Protein AF-A0A9P6L5F1-F1 (afdb_monomer_lite)

Sequence (166 aa):
MADLRIVDKRALSQASKRAREVDVPLVLLFVINPQDYAAYDRGPRRIDFVLRNLKSIKAGANERVFAPLRSYPGSSHNGIYANIEYEVDKLRRDIKILELAKQEDIKCTLVHDKLLVEPGTLSTQQAKPFSELPDEVKVPRPRDAGAVLAREIEGFTVRRCKPPGE

Foldseek 3Di:
DDDLDPPQFVLNVVQVVLCVVVVHDRADEDADDVVVCVVVVPDPVNVVVVVVSVVVSVVVPPDHDHDHPPDDDDDLSAEATEEQDPPPVSVVVVVVVVVVCVVVVYHYYYHHRPDPADPQQWADPVSHDDPDDDQKGFGDPPDDPDDDDDDDDDTDIDGDDDDPDD

Radius of gyration: 19.21 Å; chains: 1; bounding box: 40×39×51 Å

Organism: NCBI:txid56493

InterPro domains:
  IPR006050 DNA photolyase, N-terminal [PF00875] (2-63)
  IPR006050 DNA photolyase, N-terminal [PF00875] (79-131)
  IPR006050 DNA photolyase, N-terminal [PS51645] (1-116)
  IPR014729 Rossmann-like alpha/beta/alpha sandwich fold [G3DSA:3.40.50.620] (1-141)
  IPR036155 Cryptochrome/photolyase, N-terminal domain superfamily [SSF52425] (3-131)

Secondary structure (DSSP, 8-state):
-----SSS-HHHHHHHHHHHHTT-PPPP-----HHHHHHTT--HHHHHHHHHHHHHHHHHSSS-----SS-----TT-EEEEEPP-SHHHHHHHHHHHHHHHHTT-EEEEE--SSSS-TT----TTSPPPSS--SEEEPPPPP-SS-SS-SS---PEEEP---TT-

Structure (mmCIF, N/CA/C/O backbone):
data_AF-A0A9P6L5F1-F1
#
_entry.id   AF-A0A9P6L5F1-F1
#
loop_
_atom_site.group_PDB
_atom_site.id
_atom_site.type_symbol
_atom_site.label_atom_id
_atom_site.label_alt_id
_atom_site.label_comp_id
_atom_site.label_asym_id
_atom_site.label_entity_id
_atom_site.label_seq_id
_atom_site.pdbx_PDB_ins_code
_atom_site.Cartn_x
_atom_site.Cartn_y
_atom_site.Cartn_z
_atom_site.occupancy
_atom_site.B_iso_or_equiv
_atom_site.auth_seq_id
_atom_site.auth_comp_id
_atom_site.auth_asym_id
_atom_site.auth_atom_id
_atom_site.pdbx_PDB_model_num
ATOM 1 N N . MET A 1 1 ? 7.160 5.011 -2.366 1.00 58.50 1 MET A N 1
ATOM 2 C CA . MET A 1 1 ? 8.113 3.897 -2.675 1.00 58.50 1 MET A CA 1
ATOM 3 C C . MET A 1 1 ? 8.365 3.097 -1.415 1.00 58.50 1 MET A C 1
ATOM 5 O O . MET A 1 1 ? 9.483 3.037 -0.896 1.00 58.50 1 MET A O 1
ATOM 9 N N . ALA A 1 2 ? 7.294 2.554 -0.870 1.00 73.38 2 ALA A N 1
ATOM 10 C CA . ALA A 1 2 ? 7.337 1.981 0.452 1.00 73.38 2 ALA A CA 1
ATOM 11 C C . ALA A 1 2 ? 6.255 0.919 0.599 1.00 73.38 2 ALA A C 1
ATOM 13 O O . ALA A 1 2 ? 5.328 0.835 -0.200 1.00 73.38 2 ALA A O 1
ATOM 14 N N . ASP A 1 3 ? 6.453 0.129 1.646 1.00 85.19 3 ASP A N 1
ATOM 15 C CA . ASP A 1 3 ? 5.682 -1.033 2.063 1.00 85.19 3 ASP A CA 1
ATOM 16 C C . ASP A 1 3 ? 5.711 -2.242 1.112 1.00 85.19 3 ASP A C 1
ATOM 18 O O . ASP A 1 3 ? 4.736 -2.617 0.457 1.00 85.19 3 ASP A O 1
ATOM 22 N N . LEU A 1 4 ? 6.870 -2.898 1.107 1.00 88.75 4 LEU A N 1
ATOM 23 C CA . LEU A 1 4 ? 7.123 -4.188 0.468 1.00 88.75 4 LEU A CA 1
ATOM 24 C C . LEU A 1 4 ? 6.823 -5.386 1.392 1.00 88.75 4 LEU A C 1
ATOM 26 O O . LEU A 1 4 ? 7.292 -6.495 1.144 1.00 88.75 4 LEU A O 1
ATOM 30 N N . ARG A 1 5 ? 6.069 -5.182 2.479 1.00 88.62 5 ARG A N 1
ATOM 31 C CA . ARG A 1 5 ? 5.703 -6.270 3.391 1.00 88.62 5 ARG A CA 1
ATOM 32 C C . ARG A 1 5 ? 4.623 -7.158 2.767 1.00 88.62 5 ARG A C 1
ATOM 34 O O . ARG A 1 5 ? 3.797 -6.692 1.979 1.00 88.62 5 ARG A O 1
ATOM 41 N N . ILE A 1 6 ? 4.629 -8.432 3.152 1.00 86.00 6 ILE A N 1
ATOM 42 C CA . ILE A 1 6 ? 3.544 -9.400 2.894 1.00 86.00 6 ILE A CA 1
ATOM 43 C C . ILE A 1 6 ? 2.888 -9.895 4.188 1.00 86.00 6 ILE A C 1
ATOM 45 O O . ILE A 1 6 ? 1.741 -10.327 4.170 1.00 86.00 6 ILE A O 1
ATOM 49 N N . VAL A 1 7 ? 3.606 -9.801 5.309 1.00 86.94 7 VAL A N 1
ATOM 50 C CA . VAL A 1 7 ? 3.105 -10.055 6.663 1.00 86.94 7 VAL A CA 1
ATOM 51 C C . VAL A 1 7 ? 2.717 -8.720 7.285 1.00 86.94 7 VAL A C 1
ATOM 53 O O . VAL A 1 7 ? 3.369 -7.715 7.003 1.00 86.94 7 VAL A O 1
ATOM 56 N N . ASP A 1 8 ? 1.676 -8.725 8.120 1.00 89.94 8 ASP A N 1
ATOM 57 C CA . ASP A 1 8 ? 1.176 -7.527 8.806 1.00 89.94 8 ASP A CA 1
ATOM 58 C C . ASP A 1 8 ? 0.900 -6.372 7.829 1.00 89.94 8 ASP A C 1
ATOM 60 O O . ASP A 1 8 ? 1.428 -5.265 7.927 1.00 89.94 8 ASP A O 1
ATOM 64 N N . LYS A 1 9 ? 0.117 -6.697 6.794 1.00 89.94 9 LYS A N 1
ATOM 65 C CA . LYS A 1 9 ? -0.291 -5.756 5.756 1.00 89.94 9 LYS A CA 1
ATOM 66 C C . LYS A 1 9 ? -1.806 -5.749 5.640 1.00 89.94 9 LYS A C 1
ATOM 68 O O . LYS A 1 9 ? -2.395 -6.646 5.028 1.00 89.94 9 LYS A O 1
ATOM 73 N N . ARG A 1 10 ? -2.447 -4.740 6.235 1.00 92.75 10 ARG A N 1
ATOM 74 C CA . ARG A 1 10 ? -3.910 -4.679 6.382 1.00 92.75 10 ARG A CA 1
ATOM 75 C C . ARG A 1 10 ? -4.637 -4.697 5.042 1.00 92.75 10 ARG A C 1
ATOM 77 O O . ARG A 1 10 ? -5.549 -5.507 4.877 1.00 92.75 10 ARG A O 1
ATOM 84 N N . ALA A 1 11 ? -4.212 -3.892 4.065 1.00 92.69 11 ALA A N 1
ATOM 85 C CA . ALA A 1 11 ? -4.834 -3.903 2.738 1.00 92.69 11 ALA A CA 1
ATOM 86 C C . ALA A 1 11 ? -4.719 -5.271 2.043 1.00 92.69 11 ALA A C 1
ATOM 88 O O . ALA A 1 11 ? -5.691 -5.743 1.457 1.00 92.69 11 ALA A O 1
ATOM 89 N N . LEU A 1 12 ? -3.567 -5.945 2.155 1.00 91.69 12 LEU A N 1
ATOM 90 C CA . LEU A 1 12 ? -3.367 -7.281 1.581 1.00 91.69 12 LEU A CA 1
ATOM 91 C C . LEU A 1 12 ? -4.265 -8.326 2.259 1.00 91.69 12 LEU A C 1
ATOM 93 O O . LEU A 1 12 ? -4.877 -9.148 1.578 1.00 91.69 12 LEU A O 1
ATOM 97 N N . SER A 1 13 ? -4.379 -8.269 3.587 1.00 92.44 13 SER A N 1
ATOM 98 C CA . SER A 1 13 ? -5.268 -9.142 4.360 1.00 92.44 13 SER A CA 1
ATOM 99 C C . SER A 1 13 ? -6.734 -8.971 3.942 1.00 92.44 13 SER A C 1
ATOM 101 O O . SER A 1 13 ? -7.415 -9.955 3.643 1.00 92.44 13 SER A O 1
ATOM 103 N N . GLN A 1 14 ? -7.205 -7.723 3.824 1.00 94.06 14 GLN A N 1
ATOM 104 C CA . GLN A 1 14 ? -8.565 -7.418 3.371 1.00 94.06 14 GLN A CA 1
ATOM 105 C C . GLN A 1 14 ? -8.817 -7.884 1.932 1.00 94.06 14 GLN A C 1
ATOM 107 O O . GLN A 1 14 ? -9.842 -8.517 1.671 1.00 94.06 14 GLN A O 1
ATOM 112 N N . ALA A 1 15 ? -7.873 -7.639 1.020 1.00 91.62 15 ALA A N 1
ATOM 113 C CA . ALA A 1 15 ? -7.966 -8.083 -0.368 1.00 91.62 15 ALA A CA 1
ATOM 114 C C . ALA A 1 15 ? -8.032 -9.612 -0.471 1.00 91.62 15 ALA A C 1
ATOM 116 O O . ALA A 1 15 ? -8.887 -10.153 -1.165 1.00 91.62 15 ALA A O 1
ATOM 117 N N . SER A 1 16 ? -7.169 -10.322 0.264 1.00 91.06 16 SER A N 1
ATOM 118 C CA . SER A 1 16 ? -7.145 -11.788 0.305 1.00 91.06 16 SER A CA 1
ATOM 119 C C . SER A 1 16 ? -8.426 -12.376 0.901 1.00 91.06 16 SER A C 1
ATOM 121 O O . SER A 1 16 ? -8.949 -13.369 0.395 1.00 91.06 16 SER A O 1
ATOM 123 N N . LYS A 1 17 ? -8.959 -11.768 1.969 1.00 91.44 17 LYS A N 1
ATOM 124 C CA . LYS A 1 17 ? -10.252 -12.154 2.543 1.00 91.44 17 LYS A CA 1
ATOM 125 C C . LYS A 1 17 ? -11.369 -11.988 1.513 1.00 91.44 17 LYS A C 1
ATOM 127 O O . LYS A 1 17 ? -12.073 -12.955 1.245 1.00 91.44 17 LYS A O 1
ATOM 132 N N . ARG A 1 18 ? -11.469 -10.817 0.876 1.00 90.50 18 ARG A N 1
ATOM 133 C CA . ARG A 1 18 ? -12.509 -10.549 -0.123 1.00 90.50 18 ARG A CA 1
ATOM 134 C C . ARG A 1 18 ? -12.406 -11.472 -1.333 1.00 90.50 18 ARG A C 1
ATOM 136 O O . ARG A 1 18 ? -13.422 -12.000 -1.759 1.00 90.50 18 ARG A O 1
ATOM 143 N N . ALA A 1 19 ? -11.199 -11.680 -1.856 1.00 88.38 19 ALA A N 1
ATOM 144 C CA . ALA A 1 19 ? -10.957 -12.555 -2.999 1.00 88.38 19 ALA A CA 1
ATOM 145 C C . ALA A 1 19 ? -11.455 -13.988 -2.741 1.00 88.38 19 ALA A C 1
ATOM 147 O O . ALA A 1 19 ? -12.055 -14.587 -3.624 1.00 88.38 19 ALA A O 1
ATOM 148 N N . ARG A 1 20 ? -11.279 -14.502 -1.513 1.00 89.44 20 ARG A N 1
ATOM 149 C CA . ARG A 1 20 ? -11.823 -15.806 -1.094 1.00 89.44 20 ARG A CA 1
ATOM 150 C C . ARG A 1 20 ? -13.343 -15.805 -0.938 1.00 89.44 20 ARG A C 1
ATOM 152 O O . ARG A 1 20 ? -13.973 -16.789 -1.289 1.00 89.44 20 ARG A O 1
ATOM 159 N N . GLU A 1 21 ? -13.931 -14.727 -0.417 1.00 90.81 21 GLU A N 1
ATOM 160 C CA . GLU A 1 21 ? -15.390 -14.618 -0.234 1.00 90.81 21 GLU A CA 1
ATOM 161 C C . GLU A 1 21 ? -16.166 -14.617 -1.555 1.00 90.81 21 GLU A C 1
ATOM 163 O O . GLU A 1 21 ? -17.288 -15.110 -1.595 1.00 90.81 21 GLU A O 1
ATOM 168 N N . VAL A 1 22 ? -15.597 -14.030 -2.612 1.00 87.94 22 VAL A N 1
ATOM 169 C CA . VAL A 1 22 ? -16.248 -13.920 -3.932 1.00 87.94 22 VAL A CA 1
ATOM 170 C C . VAL A 1 22 ? -15.632 -14.828 -4.993 1.00 87.94 22 VAL A C 1
ATOM 172 O O . VAL A 1 22 ? -15.956 -14.679 -6.163 1.00 87.94 22 VAL A O 1
ATOM 175 N N . ASP A 1 23 ? -14.752 -15.739 -4.578 1.00 85.38 23 ASP A N 1
ATOM 176 C CA . ASP A 1 23 ? -14.086 -16.732 -5.426 1.00 85.38 23 ASP A CA 1
ATOM 177 C C . ASP A 1 23 ? -13.419 -16.148 -6.687 1.00 85.38 23 ASP A C 1
ATOM 179 O O . ASP A 1 23 ? -13.616 -16.600 -7.813 1.00 85.38 23 ASP A O 1
ATOM 183 N N . VAL A 1 24 ? -12.611 -15.098 -6.502 1.00 83.69 24 VAL A N 1
ATOM 184 C CA . VAL A 1 24 ? -11.839 -14.464 -7.586 1.00 83.69 24 VAL A CA 1
ATOM 185 C C . VAL A 1 24 ? -10.336 -14.486 -7.305 1.00 83.69 24 VAL A C 1
ATOM 187 O O . VAL A 1 24 ? -9.901 -14.524 -6.147 1.00 83.69 24 VAL A O 1
ATOM 190 N N . PRO A 1 25 ? -9.485 -14.402 -8.343 1.00 85.12 25 PRO A N 1
ATOM 191 C CA . PRO A 1 25 ? -8.052 -14.275 -8.141 1.00 85.12 25 PRO A CA 1
ATOM 192 C C . PRO A 1 25 ? -7.652 -12.962 -7.446 1.00 85.12 25 PRO A C 1
ATOM 194 O O . PRO A 1 25 ? -8.057 -11.875 -7.842 1.00 85.12 25 PRO A O 1
ATOM 197 N N . LEU A 1 26 ? -6.779 -13.048 -6.440 1.00 85.38 26 LEU A N 1
ATOM 198 C CA . LEU A 1 26 ? -6.066 -11.908 -5.854 1.00 85.38 26 LEU A CA 1
ATOM 199 C C . LEU A 1 26 ? -4.849 -11.572 -6.716 1.00 85.38 26 LEU A C 1
ATOM 201 O O . LEU A 1 26 ? -3.945 -12.389 -6.810 1.00 85.38 26 LEU A O 1
ATOM 205 N N . VAL A 1 27 ? -4.763 -10.368 -7.269 1.00 85.00 27 VAL A N 1
ATOM 206 C CA . VAL A 1 27 ? -3.577 -9.916 -8.014 1.00 85.00 27 VAL A CA 1
ATOM 207 C C . VAL A 1 27 ? -2.743 -8.968 -7.152 1.00 85.00 27 VAL A C 1
ATOM 209 O O . VAL A 1 27 ? -3.275 -8.021 -6.578 1.00 85.00 27 VAL A O 1
ATOM 212 N N . LEU A 1 28 ? -1.431 -9.213 -7.059 1.00 84.38 28 LEU A N 1
ATOM 213 C CA . LEU A 1 28 ? -0.487 -8.321 -6.379 1.00 84.38 28 LEU A CA 1
ATOM 214 C C . LEU A 1 28 ? 0.214 -7.428 -7.388 1.00 84.38 28 LEU A C 1
ATOM 216 O O . LEU A 1 28 ? 0.884 -7.912 -8.292 1.00 84.38 28 LEU A O 1
ATOM 220 N N . LEU A 1 29 ? 0.110 -6.122 -7.189 1.00 84.12 29 LEU A N 1
ATOM 221 C CA . LEU A 1 29 ? 0.606 -5.140 -8.134 1.00 84.12 29 LEU A CA 1
ATOM 222 C C . LEU A 1 29 ? 1.624 -4.211 -7.470 1.00 84.12 29 LEU A C 1
ATOM 224 O O . LEU A 1 29 ? 1.366 -3.627 -6.419 1.00 84.12 29 LEU A O 1
ATOM 228 N N . PHE A 1 30 ? 2.768 -4.032 -8.129 1.00 84.81 30 PHE A N 1
ATOM 229 C CA . PHE A 1 30 ? 3.746 -3.004 -7.792 1.00 84.81 30 PHE A CA 1
ATOM 230 C C . PHE A 1 30 ? 4.047 -2.175 -9.039 1.00 84.81 30 PHE A C 1
ATOM 232 O O . PHE A 1 30 ? 4.559 -2.699 -10.028 1.00 84.81 30 PHE A O 1
ATOM 239 N N . VAL A 1 31 ? 3.733 -0.881 -8.994 1.00 82.69 31 VAL A N 1
ATOM 240 C CA . VAL A 1 31 ? 3.894 0.019 -10.141 1.00 82.69 31 VAL A CA 1
ATOM 241 C C . VAL A 1 31 ? 5.212 0.776 -10.022 1.00 82.69 31 VAL A C 1
ATOM 243 O O . VAL A 1 31 ? 5.424 1.528 -9.072 1.00 82.69 31 VAL A O 1
ATOM 246 N N . ILE A 1 32 ? 6.093 0.591 -11.006 1.00 84.12 32 ILE A N 1
ATOM 247 C CA . ILE A 1 32 ? 7.315 1.386 -11.148 1.00 84.12 32 ILE A CA 1
ATOM 248 C C . ILE A 1 32 ? 6.995 2.592 -12.027 1.00 84.12 32 ILE A C 1
ATOM 250 O O . ILE A 1 32 ? 6.691 2.435 -13.207 1.00 84.12 32 ILE A O 1
ATOM 254 N N . ASN A 1 33 ? 7.098 3.785 -11.448 1.00 83.19 33 ASN A N 1
ATOM 255 C CA . ASN A 1 33 ? 6.979 5.051 -12.159 1.00 83.19 33 ASN A CA 1
ATOM 256 C C . ASN A 1 33 ? 8.353 5.749 -12.169 1.00 83.19 33 ASN A C 1
ATOM 258 O O . ASN A 1 33 ? 8.762 6.255 -11.123 1.00 83.19 33 ASN A O 1
ATOM 262 N N . PRO A 1 34 ? 9.096 5.779 -13.292 1.00 85.88 34 PRO A N 1
ATOM 263 C CA . PRO A 1 34 ? 10.403 6.441 -13.358 1.00 85.88 34 PRO A CA 1
ATOM 264 C C . PRO A 1 34 ? 10.364 7.908 -12.912 1.00 85.88 34 PRO A C 1
ATOM 266 O O . PRO A 1 34 ? 11.302 8.393 -12.283 1.00 85.88 34 PRO A O 1
ATOM 269 N N . GLN A 1 35 ? 9.250 8.593 -13.168 1.00 86.31 35 GLN A N 1
ATOM 270 C CA . GLN A 1 35 ? 9.007 9.968 -12.752 1.00 86.31 35 GLN A CA 1
ATOM 271 C C . GLN A 1 35 ? 8.968 10.100 -11.223 1.00 86.31 35 GLN A C 1
ATOM 273 O O . GLN A 1 35 ? 9.510 11.065 -10.692 1.00 86.31 35 GLN A O 1
ATOM 278 N N . ASP A 1 36 ? 8.421 9.113 -10.501 1.00 85.12 36 ASP A N 1
ATOM 279 C CA . ASP A 1 36 ? 8.493 9.082 -9.034 1.00 85.12 36 ASP A CA 1
ATOM 280 C C . ASP A 1 36 ? 9.943 8.910 -8.568 1.00 85.12 36 ASP A C 1
ATOM 282 O O . ASP A 1 36 ? 10.341 9.469 -7.553 1.00 85.12 36 ASP A O 1
ATOM 286 N N . TYR A 1 37 ? 10.758 8.132 -9.279 1.00 87.94 37 TYR A N 1
ATOM 287 C CA . TYR A 1 37 ? 12.150 7.920 -8.874 1.00 87.94 37 TYR A CA 1
ATOM 288 C C . TYR A 1 37 ? 12.978 9.188 -9.064 1.00 87.94 37 TYR A C 1
ATOM 290 O O . TYR A 1 37 ? 13.746 9.543 -8.172 1.00 87.94 37 TYR A O 1
ATOM 298 N N . ALA A 1 38 ? 12.761 9.898 -10.171 1.00 89.06 38 ALA A N 1
ATOM 299 C CA . ALA A 1 38 ? 13.375 11.194 -10.420 1.00 89.06 38 ALA A CA 1
ATOM 300 C C . ALA A 1 38 ? 12.912 12.254 -9.403 1.00 89.06 38 ALA A C 1
ATOM 302 O O . ALA A 1 38 ? 13.743 12.924 -8.801 1.00 89.06 38 ALA A O 1
ATOM 303 N N . ALA A 1 39 ? 11.602 12.362 -9.145 1.00 88.19 39 ALA A N 1
ATOM 304 C CA . ALA A 1 39 ? 11.042 13.361 -8.227 1.00 88.19 39 ALA A CA 1
ATOM 305 C C . ALA A 1 39 ? 11.500 13.186 -6.767 1.00 88.19 39 ALA A C 1
ATOM 307 O O . ALA A 1 39 ? 11.527 14.149 -6.007 1.00 88.19 39 ALA A O 1
ATOM 308 N N . TYR A 1 40 ? 11.860 11.963 -6.373 1.00 88.31 40 TYR A N 1
ATOM 309 C CA . TYR A 1 40 ? 12.365 11.637 -5.037 1.00 88.31 40 TYR A CA 1
ATOM 310 C C . TYR A 1 40 ? 13.897 11.501 -4.972 1.00 88.31 40 TYR A C 1
ATOM 312 O O . TYR A 1 40 ? 14.405 10.948 -3.989 1.00 88.31 40 TYR A O 1
ATOM 320 N N . ASP A 1 41 ? 14.602 11.928 -6.025 1.00 93.06 41 ASP A N 1
ATOM 321 C CA . ASP A 1 41 ? 16.061 11.850 -6.169 1.00 93.06 41 ASP A CA 1
ATOM 322 C C . ASP A 1 41 ? 16.624 10.470 -5.780 1.00 93.06 41 ASP A C 1
ATOM 324 O O . ASP A 1 41 ? 17.472 10.279 -4.900 1.00 93.06 41 ASP A O 1
ATOM 328 N N . ARG A 1 42 ? 16.026 9.427 -6.362 1.00 91.38 42 ARG A N 1
ATOM 329 C CA . ARG A 1 42 ? 16.337 8.046 -6.003 1.00 91.38 42 ARG A CA 1
ATOM 330 C C . ARG A 1 42 ? 17.586 7.590 -6.727 1.00 91.38 42 ARG A C 1
ATOM 332 O O . ARG A 1 42 ? 17.545 7.197 -7.888 1.00 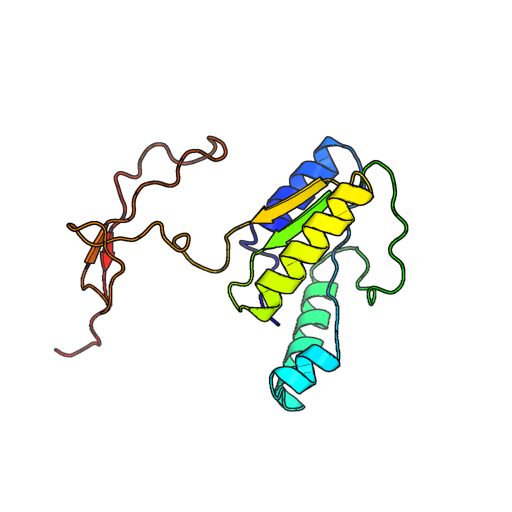91.38 42 ARG A O 1
ATOM 339 N N . GLY A 1 43 ? 18.686 7.548 -5.983 1.00 94.12 43 GLY A N 1
ATOM 340 C CA . GLY A 1 43 ? 19.945 7.015 -6.481 1.00 94.12 43 GLY A CA 1
ATOM 341 C C . GLY A 1 43 ? 19.868 5.531 -6.900 1.00 94.12 43 GLY A C 1
ATOM 342 O O . GLY A 1 43 ? 19.076 4.758 -6.337 1.00 94.12 43 GLY A O 1
ATOM 343 N N . PRO A 1 44 ? 20.750 5.080 -7.815 1.00 94.12 44 PRO A N 1
ATOM 344 C CA . PRO A 1 44 ? 20.731 3.724 -8.375 1.00 94.12 44 PRO A CA 1
ATOM 345 C C . PRO A 1 44 ? 20.750 2.603 -7.329 1.00 94.12 44 PRO A C 1
ATOM 347 O O . PRO A 1 44 ? 20.026 1.620 -7.458 1.00 94.12 44 PRO A O 1
ATOM 350 N N . ARG A 1 45 ? 21.515 2.770 -6.239 1.00 95.56 45 ARG A N 1
ATOM 351 C CA . ARG A 1 45 ? 21.611 1.778 -5.149 1.00 95.56 45 ARG A CA 1
ATOM 352 C C . ARG A 1 45 ? 20.270 1.540 -4.451 1.00 95.56 45 ARG A C 1
ATOM 354 O O . ARG A 1 45 ? 19.965 0.414 -4.066 1.00 95.56 45 ARG A O 1
ATOM 361 N N . ARG A 1 46 ? 19.454 2.589 -4.285 1.00 92.12 46 ARG A N 1
ATOM 362 C CA . ARG A 1 46 ? 18.126 2.468 -3.668 1.00 92.12 46 ARG A CA 1
ATOM 363 C C . ARG A 1 46 ? 17.155 1.757 -4.604 1.00 92.12 46 ARG A C 1
ATOM 365 O O . ARG A 1 46 ? 16.373 0.935 -4.135 1.00 92.12 46 ARG A O 1
ATOM 372 N N . ILE A 1 47 ? 17.216 2.063 -5.899 1.00 91.88 47 ILE A N 1
ATOM 373 C CA . ILE A 1 47 ? 16.396 1.402 -6.920 1.00 91.88 47 ILE A CA 1
ATOM 374 C C . ILE A 1 47 ? 16.745 -0.088 -6.980 1.00 91.88 47 ILE A C 1
ATOM 376 O O . ILE A 1 47 ? 15.853 -0.924 -6.858 1.00 91.88 47 ILE A O 1
ATOM 380 N N . ASP A 1 48 ? 18.033 -0.421 -7.066 1.00 94.31 48 ASP A N 1
ATOM 381 C CA . ASP A 1 48 ? 18.522 -1.802 -7.055 1.00 94.31 48 ASP A CA 1
ATOM 382 C C . ASP A 1 48 ? 18.057 -2.569 -5.802 1.00 94.31 48 ASP A C 1
ATOM 384 O O . ASP A 1 48 ? 17.516 -3.671 -5.901 1.00 94.31 48 ASP A O 1
ATOM 388 N N . PHE A 1 49 ? 18.162 -1.953 -4.619 1.00 93.25 49 PHE A N 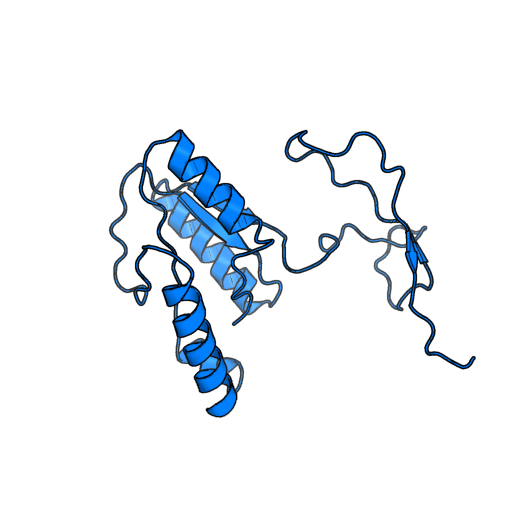1
ATOM 389 C CA . PHE A 1 49 ? 17.655 -2.544 -3.380 1.00 93.25 49 PHE A CA 1
ATOM 390 C C . PHE A 1 49 ? 16.149 -2.847 -3.444 1.00 93.25 49 PHE A C 1
ATOM 392 O O . PHE A 1 49 ? 15.716 -3.923 -3.030 1.00 93.25 49 PHE A O 1
ATOM 399 N N . VAL A 1 50 ? 15.332 -1.934 -3.979 1.00 91.31 50 VAL A N 1
ATOM 400 C CA . VAL A 1 50 ? 13.885 -2.158 -4.152 1.00 91.31 50 VAL A CA 1
ATOM 401 C C . VAL A 1 50 ? 13.621 -3.323 -5.109 1.00 91.31 50 VAL A C 1
ATOM 403 O O . VAL A 1 50 ? 12.828 -4.204 -4.781 1.00 91.31 50 VAL A O 1
ATOM 406 N N . LEU A 1 51 ? 14.311 -3.376 -6.252 1.00 90.12 51 LEU A N 1
ATOM 407 C CA . LEU A 1 51 ? 14.144 -4.444 -7.243 1.00 90.12 51 LEU A CA 1
ATOM 408 C C . LEU A 1 51 ? 14.524 -5.824 -6.685 1.00 90.12 51 LEU A C 1
ATOM 410 O O . LEU A 1 51 ? 13.805 -6.800 -6.912 1.00 90.12 51 LEU A O 1
ATOM 414 N N . ARG A 1 52 ? 15.601 -5.911 -5.894 1.00 92.06 52 ARG A N 1
ATOM 415 C CA . ARG A 1 52 ? 15.988 -7.156 -5.209 1.00 92.06 52 ARG A CA 1
ATOM 416 C C . ARG A 1 52 ? 14.934 -7.616 -4.202 1.00 92.06 52 ARG A C 1
ATOM 418 O O . ARG A 1 52 ? 14.613 -8.800 -4.172 1.00 92.06 52 ARG A O 1
ATOM 425 N N . ASN A 1 53 ? 14.339 -6.699 -3.440 1.00 90.38 53 ASN A N 1
ATOM 426 C CA . ASN A 1 53 ? 13.247 -7.044 -2.525 1.00 90.38 53 ASN A CA 1
ATOM 427 C C . ASN A 1 53 ? 11.988 -7.509 -3.267 1.00 90.38 53 ASN A C 1
ATOM 429 O O . ASN A 1 53 ? 11.373 -8.489 -2.857 1.00 90.38 53 ASN A O 1
ATOM 433 N N . LEU A 1 54 ? 11.626 -6.871 -4.385 1.00 88.50 54 LEU A N 1
ATOM 434 C CA . LEU A 1 54 ? 10.504 -7.319 -5.219 1.00 88.50 54 LEU A CA 1
ATOM 435 C C . LEU A 1 54 ? 10.708 -8.747 -5.732 1.00 88.50 54 LEU A C 1
ATOM 437 O O . LEU A 1 54 ? 9.762 -9.534 -5.741 1.00 88.50 54 LEU A O 1
ATOM 441 N N . LYS A 1 55 ? 11.945 -9.107 -6.099 1.00 87.81 55 LYS A N 1
ATOM 442 C CA . LYS A 1 55 ? 12.292 -10.482 -6.479 1.00 87.81 55 LYS A CA 1
ATOM 443 C C . LYS A 1 55 ? 12.038 -11.465 -5.330 1.00 87.81 55 LYS A C 1
ATOM 445 O O . LYS A 1 55 ? 11.453 -12.518 -5.569 1.00 87.81 55 LYS A O 1
ATOM 450 N N . SER A 1 56 ? 12.415 -11.113 -4.100 1.00 87.38 56 SER A N 1
ATOM 451 C CA . SER A 1 56 ? 12.158 -11.944 -2.914 1.00 87.38 56 SER A CA 1
ATOM 452 C C . SER A 1 56 ? 10.665 -12.083 -2.602 1.00 87.38 56 SER A C 1
ATOM 454 O O . SER A 1 56 ? 10.199 -13.186 -2.335 1.00 87.38 56 SER A O 1
ATOM 456 N N . ILE A 1 57 ? 9.892 -10.996 -2.693 1.00 86.06 57 ILE A N 1
ATOM 457 C CA . ILE A 1 57 ? 8.433 -11.030 -2.485 1.00 86.06 57 ILE A CA 1
ATOM 458 C C . ILE A 1 57 ? 7.767 -11.922 -3.527 1.00 86.06 57 ILE A C 1
ATOM 460 O O . ILE A 1 57 ? 6.911 -12.729 -3.182 1.00 86.06 57 ILE A O 1
ATOM 464 N N . LYS A 1 58 ? 8.179 -11.808 -4.795 1.00 83.50 58 LYS A N 1
ATOM 465 C CA . LYS A 1 58 ? 7.666 -12.651 -5.876 1.00 83.50 58 LYS A CA 1
ATOM 466 C C . LYS A 1 58 ? 7.932 -14.135 -5.626 1.00 83.50 58 LYS A C 1
ATOM 468 O O . LYS A 1 58 ? 7.080 -14.946 -5.950 1.00 83.50 58 LYS A O 1
ATOM 473 N N . ALA A 1 59 ? 9.089 -14.484 -5.067 1.00 80.62 59 ALA A N 1
ATOM 474 C CA . ALA A 1 59 ? 9.405 -15.868 -4.721 1.00 80.62 59 ALA A CA 1
ATOM 475 C C . ALA A 1 59 ? 8.583 -16.382 -3.524 1.00 80.62 59 ALA A C 1
ATOM 477 O O . ALA A 1 59 ? 8.241 -17.557 -3.488 1.00 80.62 59 ALA A O 1
ATOM 478 N N . GLY A 1 60 ? 8.265 -15.516 -2.555 1.00 75.06 60 GLY A N 1
ATOM 479 C CA . GLY A 1 60 ? 7.466 -15.879 -1.377 1.00 75.06 60 GLY A CA 1
ATOM 480 C C . GLY A 1 60 ? 5.949 -15.889 -1.606 1.00 75.06 60 GLY A C 1
ATOM 481 O O . GLY A 1 60 ? 5.224 -16.563 -0.877 1.00 75.06 60 GLY A O 1
ATOM 482 N N . ALA A 1 61 ? 5.451 -15.155 -2.603 1.00 68.88 61 ALA A N 1
ATOM 483 C CA . ALA A 1 61 ? 4.048 -15.159 -3.004 1.00 68.88 61 ALA A CA 1
ATOM 484 C C . ALA A 1 61 ? 3.827 -16.228 -4.090 1.00 68.88 61 ALA A C 1
ATOM 486 O O . ALA A 1 61 ? 4.094 -15.982 -5.264 1.00 68.88 61 ALA A O 1
ATOM 487 N N . ASN A 1 62 ? 3.367 -17.422 -3.697 1.00 58.59 62 ASN A N 1
ATOM 488 C CA . ASN A 1 62 ? 3.052 -18.545 -4.595 1.00 58.59 62 ASN A CA 1
ATOM 489 C C . ASN A 1 62 ? 1.901 -18.211 -5.573 1.00 58.59 62 ASN A C 1
ATOM 491 O O . ASN A 1 62 ? 0.780 -18.651 -5.380 1.00 58.59 62 ASN A O 1
ATOM 495 N N . GLU A 1 63 ? 2.214 -17.468 -6.637 1.00 53.94 63 GLU A N 1
ATOM 496 C CA . GLU A 1 63 ? 1.332 -16.869 -7.656 1.00 53.94 63 GLU A CA 1
ATOM 497 C C . GLU A 1 63 ? 0.824 -15.451 -7.339 1.00 53.94 63 GLU A C 1
ATOM 499 O O . GLU A 1 63 ? 0.151 -15.203 -6.341 1.00 53.94 63 GLU A O 1
ATOM 504 N N . ARG A 1 64 ? 1.137 -14.522 -8.259 1.00 51.34 64 ARG A N 1
ATOM 505 C CA . ARG A 1 64 ? 0.261 -13.535 -8.931 1.00 51.34 64 ARG A CA 1
ATOM 506 C C . ARG A 1 64 ? 1.063 -12.314 -9.423 1.00 51.34 64 ARG A C 1
ATOM 508 O O . ARG A 1 64 ? 2.104 -11.949 -8.888 1.00 51.34 64 ARG A O 1
ATOM 515 N N . VAL A 1 65 ? 0.621 -11.786 -10.561 1.00 48.34 65 VAL A N 1
ATOM 516 C CA . VAL A 1 65 ? 1.393 -11.053 -11.580 1.00 48.34 65 VAL A CA 1
ATOM 517 C C . VAL A 1 65 ? 1.882 -9.667 -11.133 1.00 48.34 65 VAL A C 1
ATOM 519 O O . VAL A 1 65 ? 1.084 -8.753 -10.979 1.00 48.34 65 VAL A O 1
ATOM 522 N N . PHE A 1 66 ? 3.203 -9.464 -11.085 1.00 45.41 66 PHE A N 1
ATOM 523 C CA . PHE A 1 66 ? 3.815 -8.128 -11.064 1.00 45.41 66 PHE A CA 1
ATOM 524 C C . PHE A 1 66 ? 3.855 -7.571 -12.494 1.00 45.41 66 PHE A C 1
ATOM 526 O O . PHE A 1 66 ? 4.792 -7.864 -13.237 1.00 45.41 66 PHE A O 1
ATOM 533 N N . ALA A 1 67 ? 2.849 -6.799 -12.903 1.00 40.16 67 ALA A N 1
ATOM 534 C CA . ALA A 1 67 ? 2.863 -6.099 -14.189 1.00 40.16 67 ALA A CA 1
ATOM 535 C C . ALA A 1 67 ? 3.086 -4.587 -13.990 1.00 40.16 67 ALA A C 1
ATOM 537 O O . ALA A 1 67 ? 2.525 -4.005 -13.061 1.00 40.16 67 ALA A O 1
ATOM 538 N N . PRO A 1 68 ? 3.855 -3.912 -14.863 1.00 39.47 68 PRO A N 1
ATOM 539 C CA . PRO A 1 68 ? 3.771 -2.464 -14.991 1.00 39.47 68 PRO A CA 1
ATOM 540 C C . PRO A 1 68 ? 2.337 -2.091 -15.389 1.00 39.47 68 PRO A C 1
ATOM 542 O O . PRO A 1 68 ? 1.777 -2.678 -16.316 1.00 39.47 68 PRO A O 1
ATOM 545 N N . LEU A 1 69 ? 1.733 -1.125 -14.695 1.00 41.81 69 LEU A N 1
ATOM 546 C CA . LEU A 1 69 ? 0.364 -0.691 -14.964 1.00 41.81 69 LEU A CA 1
ATOM 547 C C . LEU A 1 69 ? 0.303 0.062 -16.303 1.00 41.81 69 LEU A C 1
ATOM 549 O O . LEU A 1 69 ? 0.442 1.280 -16.347 1.00 41.81 69 LEU A O 1
ATOM 553 N N . ARG A 1 70 ? 0.146 -0.661 -17.412 1.00 36.88 70 ARG A N 1
ATOM 554 C CA . ARG A 1 70 ? -0.238 -0.072 -18.707 1.00 36.88 70 ARG A CA 1
ATOM 555 C C . ARG A 1 70 ? -1.607 -0.531 -19.197 1.00 36.88 70 ARG A C 1
ATOM 557 O O . ARG A 1 70 ? -2.212 0.173 -19.990 1.00 36.88 70 ARG A O 1
ATOM 564 N N . SER A 1 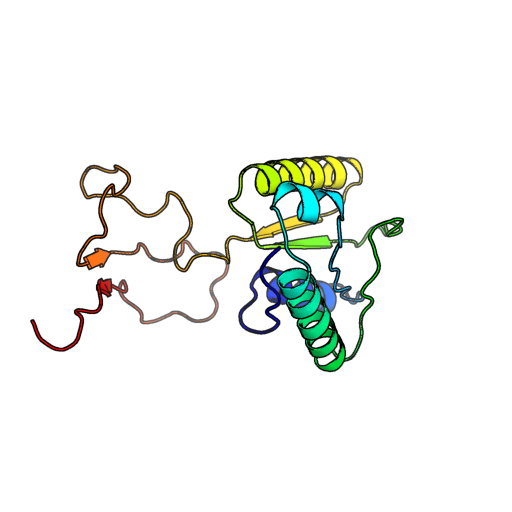71 ? -2.123 -1.644 -18.683 1.00 39.66 71 SER A N 1
ATOM 565 C CA . SER A 1 71 ? -3.477 -2.117 -18.975 1.00 39.66 71 SER A CA 1
ATOM 566 C C . SER A 1 71 ? -3.850 -3.216 -17.980 1.00 39.66 71 SER A C 1
ATOM 568 O O . SER A 1 71 ? -3.479 -4.373 -18.172 1.00 39.66 71 SER A O 1
ATOM 570 N N . TYR A 1 72 ? -4.544 -2.874 -16.895 1.00 46.50 72 TYR A N 1
ATOM 571 C CA . TYR A 1 72 ? -5.293 -3.890 -16.159 1.00 46.50 72 TYR A CA 1
ATOM 572 C C . TYR A 1 72 ? -6.724 -3.867 -16.706 1.00 46.50 72 TYR A C 1
ATOM 574 O O . TYR A 1 72 ? -7.397 -2.851 -16.531 1.00 46.50 72 TYR A O 1
ATOM 582 N N . PRO A 1 73 ? -7.177 -4.906 -17.429 1.00 45.44 73 PRO A N 1
ATOM 583 C CA . PRO A 1 73 ? -8.541 -4.953 -17.929 1.00 45.44 73 PRO A CA 1
ATOM 584 C C . PRO A 1 73 ? -9.506 -5.073 -16.744 1.00 45.44 73 PRO A C 1
ATOM 586 O O . PRO A 1 73 ? -9.421 -5.995 -15.931 1.00 45.44 73 PRO A O 1
ATOM 589 N N . GLY A 1 74 ? -10.395 -4.089 -16.622 1.00 47.09 74 GLY A N 1
ATOM 590 C CA . GLY A 1 74 ? -11.480 -4.086 -15.651 1.00 47.09 74 GLY A CA 1
ATOM 591 C C . GLY A 1 74 ? -12.393 -5.302 -15.846 1.00 47.09 74 GLY A C 1
ATOM 592 O O . GLY A 1 74 ? -12.875 -5.533 -16.947 1.00 47.09 74 GLY A O 1
ATOM 593 N N . SER A 1 75 ? -12.640 -6.078 -14.793 1.00 52.38 75 SER A N 1
ATOM 594 C CA . SER A 1 75 ? -13.749 -7.020 -14.684 1.00 52.38 75 SER A CA 1
ATOM 595 C C . SER A 1 75 ? -14.682 -6.500 -13.590 1.00 52.38 75 SER A C 1
ATOM 597 O O . SER A 1 75 ? -14.227 -5.855 -12.642 1.00 52.38 75 SER A O 1
ATOM 599 N N . SER A 1 76 ? -15.977 -6.780 -13.698 1.00 52.56 76 SER A N 1
ATOM 600 C CA . SER A 1 76 ? -17.044 -6.280 -12.812 1.00 52.56 76 SER A CA 1
ATOM 601 C C . SER A 1 76 ? -16.937 -6.703 -11.337 1.00 52.56 76 SER A C 1
ATOM 603 O O . SER A 1 76 ? -17.738 -6.274 -10.515 1.00 52.56 76 SER A O 1
ATOM 605 N N . HIS A 1 77 ? -15.952 -7.534 -10.981 1.00 55.50 77 HIS A N 1
ATOM 606 C CA . HIS A 1 77 ? -15.706 -8.013 -9.614 1.00 55.50 77 HIS A CA 1
ATOM 607 C C . HIS A 1 77 ? -14.416 -7.433 -9.012 1.00 55.50 77 HIS A C 1
ATOM 609 O O . HIS A 1 77 ? -13.939 -7.887 -7.969 1.00 55.50 77 HIS A O 1
ATOM 615 N N . ASN A 1 78 ? -13.822 -6.439 -9.673 1.00 70.00 78 ASN A N 1
ATOM 616 C CA . ASN A 1 78 ? -12.543 -5.881 -9.275 1.00 70.00 78 ASN A CA 1
ATOM 617 C C . ASN A 1 78 ? -12.663 -5.030 -8.005 1.00 70.00 78 ASN A C 1
ATOM 619 O O . ASN A 1 78 ? -13.473 -4.110 -7.910 1.00 70.00 78 ASN A O 1
ATOM 623 N N . GLY A 1 79 ? -11.794 -5.321 -7.036 1.00 85.94 79 GLY A N 1
ATOM 624 C CA . GLY A 1 79 ? -11.567 -4.487 -5.864 1.00 85.94 79 GLY A CA 1
ATOM 625 C C . GLY A 1 79 ? -10.107 -4.051 -5.797 1.00 85.94 79 GLY A C 1
ATOM 626 O O . GLY A 1 79 ? -9.208 -4.886 -5.881 1.00 85.94 79 GLY A O 1
ATOM 627 N N . ILE A 1 80 ? -9.865 -2.754 -5.629 1.00 90.06 80 ILE A N 1
ATOM 628 C CA . ILE A 1 80 ? -8.539 -2.188 -5.383 1.00 90.06 80 ILE A CA 1
ATOM 629 C C . ILE A 1 80 ? -8.358 -2.038 -3.877 1.00 90.06 80 ILE A C 1
ATOM 631 O O . ILE A 1 80 ? -9.196 -1.450 -3.195 1.00 90.06 80 ILE A O 1
ATOM 635 N N . TYR A 1 81 ? -7.241 -2.545 -3.366 1.00 93.00 81 TYR A N 1
ATOM 636 C CA . TYR A 1 81 ? -6.865 -2.434 -1.962 1.00 93.00 81 TYR A CA 1
ATOM 637 C C . TYR A 1 81 ? -5.432 -1.921 -1.863 1.00 93.00 81 TYR A C 1
ATOM 639 O O . TYR A 1 81 ? -4.524 -2.511 -2.452 1.00 93.00 81 TYR A O 1
ATOM 647 N N . ALA A 1 82 ? -5.212 -0.846 -1.108 1.00 92.75 82 ALA A N 1
ATOM 648 C CA . ALA A 1 82 ? -3.874 -0.304 -0.883 1.00 92.75 82 ALA A CA 1
ATOM 649 C C . ALA A 1 82 ? -3.728 0.322 0.510 1.00 92.75 82 ALA A C 1
ATOM 651 O O . ALA A 1 82 ? -4.698 0.762 1.121 1.00 92.75 82 ALA A O 1
ATOM 652 N N . ASN A 1 83 ? -2.494 0.358 1.013 1.00 93.38 83 ASN A N 1
ATOM 653 C CA . ASN A 1 83 ? -2.160 1.104 2.224 1.00 93.38 83 ASN A CA 1
ATOM 654 C C . ASN A 1 83 ? -1.927 2.580 1.861 1.00 93.38 83 ASN A C 1
ATOM 656 O O . ASN A 1 83 ? -1.300 2.866 0.842 1.00 93.38 83 ASN A O 1
ATOM 660 N N . ILE A 1 84 ? -2.388 3.501 2.707 1.00 92.75 84 ILE A N 1
ATOM 661 C CA . ILE A 1 84 ? -2.219 4.947 2.511 1.00 92.75 84 ILE A CA 1
ATOM 662 C C . ILE A 1 84 ? -0.749 5.342 2.725 1.00 92.75 84 ILE A C 1
ATOM 664 O O . ILE A 1 84 ? -0.143 5.034 3.757 1.00 92.75 84 ILE A O 1
ATOM 668 N N . GLU A 1 85 ? -0.188 6.075 1.762 1.00 90.56 85 GLU A N 1
ATOM 669 C CA . GLU A 1 85 ? 1.086 6.792 1.885 1.00 90.56 85 GLU A CA 1
ATOM 670 C C . GLU A 1 85 ? 0.784 8.282 2.147 1.00 90.56 85 GLU A C 1
ATOM 672 O O . GLU A 1 85 ? 0.121 8.930 1.344 1.00 90.56 85 GLU A O 1
ATOM 677 N N . TYR A 1 86 ? 1.243 8.830 3.279 1.00 91.12 86 TYR A N 1
ATOM 678 C CA . TYR A 1 86 ? 0.880 10.189 3.725 1.00 91.12 86 TYR A CA 1
ATOM 679 C C . TYR A 1 86 ? 1.645 11.326 3.037 1.00 91.12 86 TYR A C 1
ATOM 681 O O . TYR A 1 86 ? 1.381 12.499 3.294 1.00 91.12 86 TYR A O 1
ATOM 689 N N . GLU A 1 87 ? 2.609 11.004 2.181 1.00 90.25 87 GLU A N 1
ATOM 690 C CA . GLU A 1 87 ? 3.302 11.979 1.353 1.00 90.25 87 GLU A CA 1
ATOM 691 C C . GLU A 1 87 ? 2.314 12.669 0.393 1.00 90.25 87 GLU A C 1
ATOM 693 O O . GLU A 1 87 ? 1.457 12.029 -0.215 1.00 90.25 87 GLU A O 1
ATOM 698 N N . VAL A 1 88 ? 2.426 13.993 0.244 1.00 91.75 88 VAL A N 1
ATOM 699 C CA . VAL A 1 88 ? 1.417 14.819 -0.448 1.00 91.75 88 VAL A CA 1
ATOM 700 C C . VAL A 1 88 ? 1.169 14.369 -1.892 1.00 91.75 88 VAL A C 1
ATOM 702 O O . VAL A 1 88 ? 0.026 14.335 -2.348 1.00 91.75 88 VAL A O 1
ATOM 705 N N . ASP A 1 89 ? 2.216 14.017 -2.637 1.00 88.44 89 ASP A N 1
ATOM 706 C CA . ASP A 1 89 ? 2.082 13.509 -4.005 1.00 88.44 89 ASP A CA 1
ATOM 707 C C . ASP A 1 89 ? 1.386 12.140 -4.053 1.00 88.44 89 ASP A C 1
ATOM 709 O O . ASP A 1 89 ? 0.630 11.872 -4.988 1.00 88.44 89 ASP A O 1
ATOM 713 N N . LYS A 1 90 ? 1.582 11.299 -3.030 1.00 89.94 90 LYS A N 1
ATOM 714 C CA . LYS A 1 90 ? 0.934 9.988 -2.921 1.00 89.94 90 LYS A CA 1
ATOM 715 C C . LYS A 1 90 ? -0.537 10.123 -2.569 1.00 89.94 90 LYS A C 1
ATOM 717 O O . LYS A 1 90 ? -1.357 9.509 -3.239 1.00 89.94 90 LYS A O 1
ATOM 722 N N . LEU A 1 91 ? -0.887 11.028 -1.659 1.00 92.62 91 LEU A N 1
ATOM 723 C CA . LEU A 1 91 ? -2.286 11.356 -1.382 1.00 92.62 91 LEU A CA 1
ATOM 724 C C . LEU A 1 91 ? -3.002 11.898 -2.628 1.00 92.62 91 LEU A C 1
ATOM 726 O O . LEU A 1 91 ? -4.118 11.486 -2.928 1.00 92.62 91 LEU A O 1
ATOM 730 N N . ARG A 1 92 ? -2.350 12.765 -3.416 1.00 91.44 92 ARG A N 1
ATOM 731 C CA . ARG A 1 92 ? -2.908 13.249 -4.694 1.00 91.44 92 ARG A CA 1
ATOM 732 C C . ARG A 1 92 ? -3.104 12.126 -5.715 1.00 91.44 92 ARG A C 1
ATOM 734 O O . ARG A 1 92 ? -4.099 12.136 -6.435 1.00 91.44 92 ARG A O 1
ATOM 741 N N . ARG A 1 93 ? -2.172 11.171 -5.801 1.00 88.81 93 ARG A N 1
ATOM 742 C CA . ARG A 1 93 ? -2.325 9.962 -6.630 1.00 88.81 93 ARG A CA 1
ATOM 743 C C . ARG A 1 93 ? -3.522 9.137 -6.158 1.00 88.81 93 ARG A C 1
ATOM 745 O O . ARG A 1 93 ? -4.332 8.728 -6.980 1.00 88.81 93 ARG A O 1
ATOM 752 N N . ASP A 1 94 ? -3.628 8.909 -4.858 1.00 90.62 94 ASP A N 1
ATOM 753 C CA . ASP A 1 94 ? -4.658 8.063 -4.263 1.00 90.62 94 ASP A CA 1
ATOM 754 C C . ASP A 1 94 ? -6.064 8.661 -4.457 1.00 90.62 94 ASP A C 1
ATOM 756 O O . ASP A 1 94 ? -6.990 7.929 -4.796 1.00 90.62 94 ASP A O 1
ATOM 760 N N . ILE A 1 95 ? -6.210 9.992 -4.379 1.00 92.88 95 ILE A N 1
ATOM 761 C CA . ILE A 1 95 ? -7.450 10.703 -4.746 1.00 92.88 95 ILE A CA 1
ATOM 762 C C . ILE A 1 95 ? -7.839 10.410 -6.201 1.00 92.88 95 ILE A C 1
ATOM 764 O O . ILE A 1 95 ? -8.973 10.020 -6.461 1.00 92.88 95 ILE A O 1
ATOM 768 N N . LYS A 1 96 ? -6.895 10.509 -7.146 1.00 90.06 96 LYS A N 1
ATOM 769 C CA . LYS A 1 96 ? -7.167 10.200 -8.561 1.00 90.06 96 LYS A CA 1
ATOM 770 C C . LYS A 1 96 ? -7.562 8.740 -8.774 1.00 90.06 96 LYS A C 1
ATOM 772 O O . LYS A 1 96 ? -8.425 8.452 -9.594 1.00 90.06 96 LYS A O 1
ATOM 777 N N . ILE A 1 97 ? -6.941 7.811 -8.043 1.00 87.44 97 ILE A N 1
ATOM 778 C CA . ILE A 1 97 ? -7.308 6.388 -8.091 1.00 87.44 97 ILE A CA 1
ATOM 779 C C . ILE A 1 97 ? -8.746 6.197 -7.598 1.00 87.44 97 ILE A C 1
ATOM 781 O O . ILE A 1 97 ? -9.493 5.450 -8.219 1.00 87.44 97 ILE A O 1
ATOM 785 N N . LEU A 1 98 ? -9.146 6.869 -6.514 1.00 88.38 98 LEU A N 1
ATOM 786 C CA . LEU A 1 98 ? -10.520 6.823 -6.007 1.00 88.38 98 LEU A CA 1
ATOM 787 C C . LEU A 1 98 ? -11.526 7.402 -7.011 1.00 88.38 98 LEU A C 1
ATOM 789 O O . LEU A 1 98 ? -12.584 6.812 -7.214 1.00 88.38 98 LEU A O 1
ATOM 793 N N . GLU A 1 99 ? -11.198 8.526 -7.649 1.00 89.12 99 GLU A N 1
ATOM 794 C CA . GLU A 1 99 ? -12.038 9.156 -8.675 1.00 89.12 99 GLU A CA 1
ATOM 795 C C . GLU A 1 99 ? -12.244 8.237 -9.885 1.00 89.12 99 GLU A C 1
ATOM 797 O O . GLU A 1 99 ? -13.383 8.010 -10.289 1.00 89.12 99 GLU A O 1
ATOM 802 N N . LEU A 1 100 ? -11.163 7.654 -10.414 1.00 86.81 100 LEU A N 1
ATOM 803 C CA . LEU A 1 100 ? -11.219 6.712 -11.536 1.00 86.81 100 LEU A CA 1
ATOM 804 C C . LEU A 1 100 ? -11.959 5.426 -11.155 1.00 86.81 100 LEU A C 1
ATOM 806 O O . LEU A 1 1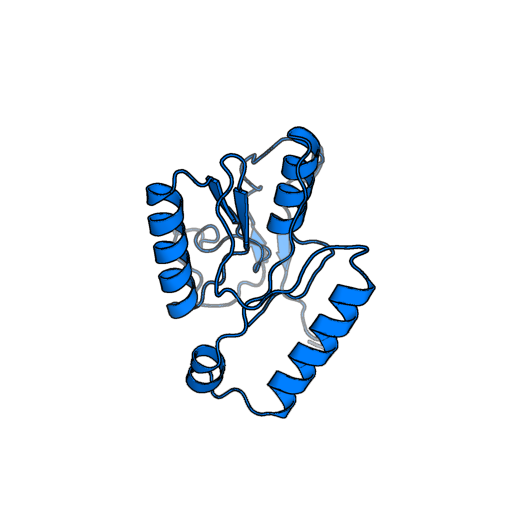00 ? -12.810 4.957 -11.900 1.00 86.81 100 LEU A O 1
ATOM 810 N N . ALA A 1 101 ? -11.686 4.875 -9.970 1.00 85.75 101 ALA A N 1
ATOM 811 C CA . ALA A 1 101 ? -12.381 3.687 -9.492 1.00 85.75 101 ALA A CA 1
ATOM 812 C C . ALA A 1 101 ? -13.890 3.938 -9.363 1.00 85.75 101 ALA A C 1
ATOM 814 O O . ALA A 1 101 ? -14.683 3.082 -9.729 1.00 85.75 101 ALA A O 1
ATOM 815 N N . LYS A 1 102 ? -14.295 5.134 -8.919 1.00 87.25 102 LYS A N 1
ATOM 816 C CA . LYS A 1 102 ? -15.706 5.527 -8.866 1.00 87.25 102 LYS A CA 1
ATOM 817 C C . LYS A 1 102 ? -16.339 5.636 -10.258 1.00 87.25 102 LYS A C 1
ATOM 819 O O . LYS A 1 102 ? -17.495 5.263 -10.408 1.00 87.25 102 LYS A O 1
ATOM 824 N N . GLN A 1 103 ? -15.616 6.163 -11.248 1.00 87.25 103 GLN A N 1
ATOM 825 C CA . GLN A 1 103 ? -16.104 6.268 -12.631 1.00 87.25 103 GLN A CA 1
ATOM 826 C C . GLN A 1 103 ? -16.328 4.892 -13.270 1.00 87.25 103 GLN A C 1
ATOM 828 O O . GLN A 1 103 ? -17.301 4.711 -13.994 1.00 87.25 103 GLN A O 1
ATOM 833 N N . GLU A 1 104 ? -15.462 3.931 -12.952 1.00 84.00 104 GLU A N 1
ATOM 834 C CA . GLU A 1 104 ? -15.484 2.568 -13.495 1.00 84.00 104 GLU A CA 1
ATOM 835 C C . GLU A 1 104 ? -16.282 1.568 -12.630 1.00 84.00 104 GLU A C 1
ATOM 837 O O . GLU A 1 104 ? -16.217 0.364 -12.870 1.00 84.00 104 GLU A O 1
ATOM 842 N N . ASP A 1 105 ? -16.996 2.038 -11.599 1.00 85.69 105 ASP A N 1
ATOM 843 C CA . ASP A 1 105 ? -17.721 1.208 -10.616 1.00 85.69 105 ASP A CA 1
ATOM 844 C C . ASP A 1 105 ? -16.852 0.108 -9.957 1.00 85.69 105 ASP A C 1
ATOM 846 O O . ASP A 1 105 ? -17.269 -1.018 -9.686 1.00 85.69 105 ASP A O 1
ATOM 850 N N . ILE A 1 106 ? -15.588 0.438 -9.685 1.00 86.12 106 ILE A N 1
ATOM 851 C CA . ILE A 1 106 ? -14.611 -0.428 -9.023 1.00 86.12 106 ILE A CA 1
ATOM 852 C C . ILE A 1 106 ? -14.560 -0.077 -7.536 1.00 86.12 106 ILE A C 1
ATOM 854 O O . ILE A 1 106 ? -14.274 1.058 -7.142 1.00 86.12 106 ILE A O 1
ATOM 858 N N . LYS A 1 107 ? -14.739 -1.075 -6.663 1.00 89.06 107 LYS A N 1
ATOM 859 C CA . LYS A 1 107 ? -14.563 -0.873 -5.218 1.00 89.06 107 LYS A CA 1
ATOM 860 C C . LYS A 1 107 ? -13.099 -0.552 -4.914 1.00 89.06 107 LYS A C 1
ATOM 862 O O . LYS A 1 107 ? -12.233 -1.393 -5.122 1.00 89.06 107 LYS A O 1
ATOM 867 N N . CYS A 1 108 ? -12.816 0.617 -4.347 1.00 91.19 108 CYS A N 1
ATOM 868 C CA . CYS A 1 108 ? -11.470 1.000 -3.919 1.00 91.19 108 CYS A CA 1
ATOM 869 C C . CYS A 1 108 ? -11.429 1.213 -2.402 1.00 91.19 108 CYS A C 1
ATOM 871 O O . CYS A 1 108 ? -12.225 1.966 -1.847 1.00 91.19 108 CYS A O 1
ATOM 873 N N . THR A 1 109 ? -10.540 0.500 -1.710 1.00 94.12 109 THR A N 1
ATOM 874 C CA . THR A 1 109 ? -10.374 0.542 -0.252 1.00 94.12 109 THR A CA 1
ATOM 875 C C . THR A 1 109 ? -8.935 0.912 0.088 1.00 94.12 109 THR A C 1
ATOM 877 O O . THR A 1 109 ? -8.002 0.150 -0.173 1.00 94.12 109 THR A O 1
ATOM 880 N N . LEU A 1 110 ? -8.759 2.087 0.690 1.00 93.19 110 LEU A N 1
ATOM 881 C CA . LEU A 1 110 ? -7.468 2.570 1.171 1.00 93.19 110 LEU A CA 1
ATOM 882 C C . LEU A 1 110 ? -7.414 2.467 2.696 1.00 93.19 110 LEU A C 1
ATOM 884 O O . LEU A 1 110 ? -8.358 2.868 3.372 1.00 93.19 110 LEU A O 1
ATOM 888 N N . VAL A 1 111 ? -6.328 1.910 3.233 1.00 93.50 111 VAL A N 1
ATOM 889 C CA . VAL A 1 111 ? -6.218 1.563 4.659 1.00 93.50 111 VAL A CA 1
ATOM 890 C C . VAL A 1 111 ? -5.034 2.278 5.308 1.00 93.50 111 VAL A C 1
ATOM 892 O O . VAL A 1 111 ? -3.927 2.286 4.769 1.00 93.50 111 VAL A O 1
ATOM 895 N N . HIS A 1 112 ? -5.237 2.857 6.491 1.00 93.12 112 HIS A N 1
ATOM 896 C CA . HIS A 1 112 ? -4.138 3.341 7.324 1.00 93.12 112 HIS A CA 1
ATOM 897 C C . HIS A 1 112 ? -3.326 2.148 7.820 1.00 93.12 112 HIS A C 1
ATOM 899 O O . HIS A 1 112 ? -3.877 1.311 8.515 1.00 93.12 112 HIS A O 1
ATOM 905 N N . ASP A 1 113 ? -2.043 2.041 7.471 1.00 92.81 113 ASP A N 1
ATOM 906 C CA . ASP A 1 113 ? -1.205 0.904 7.911 1.00 92.81 113 ASP A CA 1
ATOM 907 C C . ASP A 1 113 ? 0.299 1.212 7.980 1.00 92.81 113 ASP A C 1
ATOM 909 O O . ASP A 1 113 ? 1.145 0.336 8.152 1.00 92.81 113 ASP A O 1
ATOM 913 N N . LYS A 1 114 ? 0.642 2.492 7.812 1.00 88.50 114 LYS A N 1
ATOM 914 C CA . LYS A 1 114 ? 2.022 2.992 7.839 1.00 88.50 114 LYS A CA 1
ATOM 915 C C . LYS A 1 114 ? 2.450 3.459 9.232 1.00 88.50 114 LYS A C 1
ATOM 917 O O . LYS A 1 114 ? 3.640 3.582 9.496 1.00 88.50 114 LYS A O 1
ATOM 922 N N . LEU A 1 115 ? 1.483 3.732 10.105 1.00 87.75 115 LEU A N 1
ATOM 923 C CA . LEU A 1 115 ? 1.691 4.195 11.472 1.00 87.75 115 LEU A CA 1
ATOM 924 C C . LEU A 1 115 ? 0.948 3.271 12.431 1.00 87.75 115 LEU A C 1
ATOM 926 O O . LEU A 1 115 ? -0.111 2.743 12.087 1.00 87.75 115 LEU A O 1
ATOM 930 N N . LEU A 1 116 ? 1.492 3.133 13.641 1.00 84.88 116 LEU A N 1
ATOM 931 C CA . LEU A 1 116 ? 0.839 2.412 14.733 1.00 84.88 116 LEU A CA 1
ATOM 932 C C . LEU A 1 116 ? -0.527 3.025 15.070 1.00 84.88 116 LEU A C 1
ATOM 934 O O . LEU A 1 116 ? -1.476 2.315 15.379 1.00 84.88 116 LEU A O 1
ATOM 938 N N . VAL A 1 117 ? -0.610 4.352 14.978 1.00 83.69 117 VAL A N 1
ATOM 939 C CA . VAL A 1 117 ? -1.804 5.138 15.268 1.00 83.69 117 VAL A CA 1
ATOM 940 C C . VAL A 1 117 ? -2.148 5.993 14.055 1.00 83.69 117 VAL A C 1
ATOM 942 O O . VAL A 1 117 ? -1.259 6.553 13.411 1.00 83.69 117 VAL A O 1
ATOM 945 N N . GLU A 1 118 ? -3.433 6.078 13.718 1.00 86.00 118 GLU A N 1
ATOM 946 C CA . GLU A 1 118 ? -3.887 6.826 12.547 1.00 86.00 118 GLU A CA 1
ATOM 947 C C . GLU A 1 118 ? -3.605 8.331 12.704 1.00 86.00 118 GLU A C 1
ATOM 949 O O . GLU A 1 118 ? -3.799 8.886 13.795 1.00 86.00 118 GLU A O 1
ATOM 954 N N . PRO A 1 119 ? -3.159 9.026 11.641 1.00 86.56 119 PRO A N 1
ATOM 955 C CA . PRO A 1 119 ? -2.942 10.465 11.698 1.00 86.56 119 PRO A CA 1
ATOM 956 C C . PRO A 1 119 ? -4.184 11.215 12.174 1.00 86.56 119 PRO A C 1
ATOM 958 O O . PRO A 1 119 ? -5.309 10.872 11.824 1.00 86.56 119 PRO A O 1
ATOM 961 N N . GLY A 1 120 ? -3.971 12.262 12.969 1.00 84.44 120 GLY A N 1
ATOM 962 C CA . GLY A 1 120 ? -5.051 13.101 13.491 1.00 84.44 120 GLY A CA 1
ATOM 963 C C . GLY A 1 120 ? -5.856 12.483 14.639 1.00 84.44 120 GLY A C 1
ATOM 964 O O . GLY A 1 120 ? -6.697 13.171 15.207 1.00 84.44 120 GLY A O 1
ATOM 965 N N . THR A 1 121 ? -5.597 11.227 15.023 1.00 83.88 121 THR A N 1
ATOM 966 C CA . THR A 1 121 ? -6.272 10.601 16.177 1.00 83.88 121 THR A CA 1
ATOM 967 C C . THR A 1 121 ? -5.553 10.836 17.506 1.00 83.88 121 THR A C 1
ATOM 969 O O . THR A 1 121 ? -6.179 10.745 18.560 1.00 83.88 121 THR A O 1
ATOM 972 N N . LEU A 1 122 ? -4.259 11.175 17.468 1.00 82.81 122 LEU A N 1
ATOM 973 C CA . LEU A 1 122 ? -3.494 11.583 18.644 1.00 82.81 122 LEU A CA 1
ATOM 974 C C . LEU A 1 122 ? -3.607 13.089 18.862 1.00 82.81 122 LEU A C 1
ATOM 976 O O . LEU A 1 122 ? -3.314 13.878 17.962 1.00 82.81 122 LEU A O 1
ATOM 980 N N . SER A 1 123 ? -3.969 13.478 20.078 1.00 82.44 123 SER A N 1
ATOM 981 C CA . SER A 1 123 ? -4.043 14.874 20.492 1.00 82.44 123 SER A CA 1
ATOM 982 C C . SER A 1 123 ? -3.623 15.050 21.951 1.00 82.44 123 SER A C 1
ATOM 984 O O . SER A 1 123 ? -3.642 14.113 22.752 1.00 82.44 123 SER A O 1
ATOM 986 N N . THR A 1 124 ? -3.206 16.267 22.289 1.00 83.00 124 THR A N 1
ATOM 987 C CA . THR A 1 124 ? -2.951 16.687 23.667 1.00 83.00 124 THR A CA 1
ATOM 988 C C . THR A 1 124 ? -4.257 16.731 24.462 1.00 83.00 124 THR A C 1
ATOM 990 O O . THR A 1 124 ? -5.352 16.694 23.901 1.00 83.00 124 THR A O 1
ATOM 993 N N . GLN A 1 125 ? -4.163 16.922 25.780 1.00 80.25 125 GLN A N 1
ATOM 994 C CA . GLN A 1 125 ? -5.343 17.162 26.626 1.00 80.25 125 GLN A CA 1
ATOM 995 C C . GLN A 1 125 ? -6.180 18.371 26.163 1.00 80.25 125 GLN A C 1
ATOM 997 O O . GLN A 1 125 ? -7.374 18.433 26.424 1.00 80.25 125 GLN A O 1
ATOM 1002 N N . GLN A 1 126 ? -5.567 19.312 25.439 1.00 83.88 126 GLN A N 1
ATOM 1003 C CA . GLN A 1 126 ? -6.230 20.478 24.849 1.00 83.88 126 GLN A CA 1
ATOM 1004 C C . GLN A 1 126 ? -6.728 20.227 23.413 1.00 83.88 126 GLN A C 1
ATOM 1006 O O . GLN A 1 126 ? -6.999 21.183 22.690 1.00 83.88 126 GLN A O 1
ATOM 1011 N N . ALA A 1 127 ? -6.798 18.967 22.970 1.00 83.12 127 ALA A N 1
ATOM 1012 C CA . ALA A 1 127 ? -7.199 18.558 21.623 1.00 83.12 127 ALA A CA 1
ATOM 1013 C C . ALA A 1 127 ? -6.344 19.157 20.482 1.00 83.12 127 ALA A C 1
ATOM 1015 O O . ALA A 1 127 ? -6.814 19.306 19.355 1.00 83.12 127 ALA A O 1
ATOM 1016 N N . LYS A 1 128 ? -5.073 19.482 20.753 1.00 85.38 128 LYS A N 1
ATOM 1017 C CA . LYS A 1 128 ? -4.118 19.987 19.748 1.00 85.38 128 LYS A CA 1
ATOM 1018 C C . LYS A 1 128 ? -3.151 18.887 19.301 1.00 85.38 128 LYS A C 1
ATOM 1020 O O . LYS A 1 128 ? -2.907 17.968 20.081 1.00 85.38 128 LYS A O 1
ATOM 1025 N N . PRO A 1 129 ? -2.555 18.977 18.100 1.00 84.00 129 PRO A N 1
ATOM 1026 C CA . PRO A 1 129 ? -1.433 18.121 17.731 1.00 84.00 129 PRO A CA 1
ATOM 1027 C C . PRO A 1 129 ? -0.271 18.268 18.719 1.00 84.00 129 PRO A C 1
ATOM 1029 O O . PRO A 1 129 ? -0.058 19.341 19.285 1.00 84.00 129 PRO A O 1
ATOM 1032 N N . PHE A 1 130 ? 0.488 17.193 18.911 1.00 84.12 130 PHE A N 1
ATOM 1033 C CA . PHE A 1 130 ? 1.742 17.254 19.653 1.00 84.12 130 PHE A CA 1
ATOM 1034 C C . PHE A 1 130 ? 2.813 17.955 18.808 1.00 84.12 130 PHE A C 1
ATOM 1036 O O . PHE A 1 130 ? 3.047 17.564 17.666 1.00 84.12 130 PHE A O 1
ATOM 1043 N N . SER A 1 131 ? 3.465 18.969 19.377 1.00 85.06 131 SER A N 1
ATOM 1044 C CA . SER A 1 131 ? 4.631 19.630 18.767 1.00 85.06 131 SER A CA 1
ATOM 1045 C C . SER A 1 131 ? 5.954 18.965 19.161 1.00 85.06 131 SER A C 1
ATOM 1047 O O . SER A 1 131 ? 6.962 19.144 18.486 1.00 85.06 131 SER A O 1
ATOM 1049 N N . GLU A 1 132 ? 5.940 18.188 20.244 1.00 84.06 132 GLU A N 1
ATOM 1050 C CA . GLU A 1 132 ? 7.087 17.487 20.819 1.00 84.06 132 GLU A CA 1
ATOM 1051 C C . GLU A 1 132 ? 6.708 16.032 21.105 1.00 84.06 132 GLU A C 1
ATOM 1053 O O . GLU A 1 132 ? 5.529 15.717 21.282 1.00 84.06 132 GLU A O 1
ATOM 1058 N N . LEU A 1 133 ? 7.701 15.139 21.147 1.00 78.50 133 LEU A N 1
ATOM 1059 C CA . LEU A 1 133 ? 7.481 13.735 21.492 1.00 78.50 133 LEU A CA 1
ATOM 1060 C C . LEU A 1 133 ? 7.139 13.618 22.983 1.00 78.50 133 LEU A C 1
ATOM 1062 O O . LEU A 1 133 ? 8.005 13.906 23.810 1.00 78.50 133 LEU A O 1
ATOM 1066 N N . PRO A 1 134 ? 5.926 13.169 23.343 1.00 76.44 134 PRO A N 1
ATOM 1067 C CA . PRO A 1 134 ? 5.559 13.001 24.742 1.00 76.44 134 PRO A CA 1
ATOM 1068 C C . PRO A 1 134 ? 6.293 11.800 25.334 1.00 76.44 134 PRO A C 1
ATOM 1070 O O . PRO A 1 134 ? 6.539 10.815 24.634 1.00 76.44 134 PRO A O 1
ATOM 1073 N N . ASP A 1 135 ? 6.568 11.838 26.636 1.00 78.31 135 ASP A N 1
ATOM 1074 C CA . ASP A 1 135 ? 7.085 10.663 27.349 1.00 78.31 135 ASP A CA 1
ATOM 1075 C C . ASP A 1 135 ? 6.078 9.512 27.341 1.00 78.31 135 ASP A C 1
ATOM 1077 O O . ASP A 1 135 ? 6.458 8.340 27.276 1.00 78.31 135 ASP A O 1
ATOM 1081 N N . GLU A 1 136 ? 4.791 9.863 27.373 1.00 76.31 136 GLU A N 1
ATOM 1082 C CA . GLU A 1 136 ? 3.686 8.927 27.388 1.00 76.31 136 GLU A CA 1
ATOM 1083 C C . GLU A 1 136 ? 2.527 9.426 26.519 1.00 76.31 136 GLU A C 1
ATOM 1085 O O . GLU A 1 136 ? 2.060 10.558 26.666 1.00 76.31 136 GLU A O 1
ATOM 1090 N N . VAL A 1 137 ? 2.037 8.567 25.621 1.00 72.50 137 VAL A N 1
ATOM 1091 C CA . VAL A 1 137 ? 0.842 8.844 24.818 1.00 72.50 137 VAL A CA 1
ATOM 1092 C C . VAL A 1 137 ? -0.225 7.807 25.116 1.00 72.50 137 VAL A C 1
ATOM 1094 O O . VAL A 1 137 ? -0.032 6.611 24.885 1.00 72.50 137 VAL A O 1
ATOM 1097 N N . LYS A 1 138 ? -1.382 8.283 25.588 1.00 70.94 138 LYS A N 1
ATOM 1098 C CA . LYS A 1 138 ? -2.580 7.460 25.733 1.00 70.94 138 LYS A CA 1
ATOM 1099 C C . LYS A 1 138 ? -3.262 7.346 24.377 1.00 70.94 138 LYS A C 1
ATOM 1101 O O . LYS A 1 138 ? -3.810 8.322 23.867 1.00 70.94 138 LYS A O 1
ATOM 1106 N N . VAL A 1 139 ? -3.222 6.155 23.796 1.00 66.94 139 VAL A N 1
ATOM 1107 C CA . VAL A 1 139 ? -3.834 5.900 22.494 1.00 66.94 139 VAL A CA 1
ATOM 1108 C C . VAL A 1 139 ? -5.295 5.484 22.710 1.00 66.94 139 VAL A C 1
ATOM 1110 O O . VAL A 1 139 ? -5.551 4.554 23.483 1.00 66.94 139 VAL A O 1
ATOM 1113 N N . PRO A 1 140 ? -6.279 6.152 22.079 1.00 61.31 140 PRO A N 1
ATOM 1114 C CA . PRO A 1 140 ? -7.658 5.681 22.114 1.00 61.31 140 PRO A CA 1
ATOM 1115 C C . PRO A 1 140 ? -7.747 4.296 21.461 1.00 61.31 140 PRO A C 1
ATOM 1117 O O . PRO A 1 140 ? -7.028 4.007 20.505 1.00 61.31 140 PRO A O 1
ATOM 1120 N N . ARG A 1 141 ? -8.633 3.428 21.967 1.00 56.56 141 ARG A N 1
ATOM 1121 C CA . ARG A 1 141 ? -8.844 2.115 21.340 1.00 56.56 141 ARG A CA 1
ATOM 1122 C C . ARG A 1 141 ? -9.223 2.301 19.864 1.00 56.56 141 ARG A C 1
ATOM 1124 O O . ARG A 1 141 ? -9.960 3.247 19.563 1.00 56.56 141 ARG A O 1
ATOM 1131 N N . PRO A 1 142 ? -8.763 1.418 18.958 1.00 54.19 142 PRO A N 1
ATOM 1132 C CA . PRO A 1 142 ? -9.255 1.404 17.587 1.00 54.19 142 PRO A CA 1
ATOM 1133 C C . PRO A 1 142 ? -10.786 1.378 17.622 1.00 54.19 142 PRO A C 1
ATOM 1135 O O . PRO A 1 142 ? -11.363 0.526 18.296 1.00 54.19 142 PRO A O 1
ATOM 1138 N N . ARG A 1 143 ? -11.450 2.338 16.965 1.00 47.25 143 ARG A N 1
ATOM 1139 C CA . ARG A 1 143 ? -12.910 2.280 16.819 1.00 47.25 143 ARG A CA 1
ATOM 1140 C C . ARG A 1 143 ? -13.221 1.073 15.947 1.00 47.25 143 ARG A C 1
ATOM 1142 O O . ARG A 1 143 ? -12.605 0.919 14.897 1.00 47.25 143 ARG A O 1
ATOM 1149 N N . ASP A 1 144 ? -14.122 0.225 16.422 1.00 38.97 144 ASP A N 1
ATOM 1150 C CA . ASP A 1 144 ? -14.451 -1.082 15.862 1.00 38.97 144 ASP A CA 1
ATOM 1151 C C . ASP A 1 144 ? -14.590 -1.075 14.330 1.00 38.97 144 ASP A C 1
ATOM 1153 O O . ASP A 1 144 ? -15.647 -0.784 13.776 1.00 38.97 144 ASP A O 1
ATOM 1157 N N . ALA A 1 145 ? -13.525 -1.470 13.633 1.00 37.12 145 ALA A N 1
ATOM 1158 C CA . ALA A 1 145 ? -13.585 -1.944 12.258 1.00 37.12 145 ALA A CA 1
ATOM 1159 C C . ALA A 1 145 ? -13.491 -3.475 12.289 1.00 37.12 145 ALA A C 1
ATOM 1161 O O . ALA A 1 145 ? -12.485 -4.067 11.908 1.00 37.12 145 ALA A O 1
ATOM 1162 N N . GLY A 1 146 ? -14.554 -4.111 12.790 1.00 34.28 146 GLY A N 1
ATOM 1163 C CA . GLY A 1 146 ? -14.720 -5.564 12.793 1.00 34.28 146 GLY A CA 1
ATOM 1164 C C . GLY A 1 146 ? -14.171 -6.243 14.045 1.00 34.28 146 GLY A C 1
ATOM 1165 O O . GLY A 1 146 ? -12.983 -6.524 14.156 1.00 34.28 146 GLY A O 1
ATOM 1166 N N . ALA A 1 147 ? -15.080 -6.566 14.961 1.00 35.50 147 ALA A N 1
ATOM 1167 C CA . ALA A 1 147 ? -14.843 -7.391 16.133 1.00 35.50 147 ALA A CA 1
ATOM 1168 C C . ALA A 1 147 ? -14.290 -8.781 15.763 1.00 35.50 147 ALA A C 1
ATOM 1170 O O . ALA A 1 147 ? -15.060 -9.703 15.518 1.00 35.50 147 ALA A O 1
ATOM 1171 N N . VAL A 1 148 ? -12.967 -8.950 15.755 1.00 33.25 148 VAL A N 1
ATOM 1172 C CA . VAL A 1 148 ? -12.300 -10.250 15.917 1.00 33.25 148 VAL A CA 1
ATOM 1173 C C . VAL A 1 148 ? -10.968 -9.995 16.635 1.00 33.25 148 VAL A C 1
ATOM 1175 O O . VAL A 1 148 ? -10.096 -9.339 16.081 1.00 33.25 148 VAL A O 1
ATOM 1178 N N . LEU A 1 149 ? -10.830 -10.526 17.858 1.00 33.12 149 LEU A N 1
ATOM 1179 C CA . LEU A 1 149 ? -9.620 -10.548 18.710 1.00 33.12 149 LEU A CA 1
ATOM 1180 C C . LEU A 1 149 ? -9.204 -9.237 19.411 1.00 33.12 149 LEU A C 1
ATOM 1182 O O . LEU A 1 149 ? -8.121 -8.726 19.164 1.00 33.12 149 LEU A O 1
ATOM 1186 N N . ALA A 1 150 ? -10.003 -8.744 20.362 1.00 31.17 150 ALA A N 1
ATOM 1187 C CA . ALA A 1 150 ? -9.482 -7.966 21.503 1.00 31.17 150 ALA A CA 1
ATOM 1188 C C . ALA A 1 150 ? -10.550 -7.813 22.602 1.00 31.17 150 ALA A C 1
ATOM 1190 O O . ALA A 1 150 ? -11.033 -6.717 22.882 1.00 31.17 150 ALA A O 1
ATOM 1191 N N . ARG A 1 151 ? -10.957 -8.918 23.234 1.00 31.56 151 ARG A N 1
ATOM 1192 C CA . ARG A 1 151 ? -11.445 -8.825 24.617 1.00 31.56 151 ARG A CA 1
ATOM 1193 C C . ARG A 1 151 ? -10.190 -8.916 25.487 1.00 31.56 151 ARG A C 1
ATOM 1195 O O . ARG A 1 151 ? -9.424 -9.845 25.286 1.00 31.56 151 ARG A O 1
ATOM 1202 N N . GLU A 1 152 ? -9.996 -7.927 26.362 1.00 34.03 152 GLU A N 1
ATOM 1203 C CA . GLU A 1 152 ? -8.861 -7.752 27.296 1.00 34.03 152 GLU A CA 1
ATOM 1204 C C . GLU A 1 152 ? -7.607 -7.020 26.781 1.00 34.03 152 GLU A C 1
ATOM 1206 O O . GLU A 1 152 ? -6.496 -7.514 26.909 1.00 34.03 152 GLU A O 1
ATOM 1211 N N . ILE A 1 153 ? -7.750 -5.783 26.284 1.00 37.72 153 ILE A N 1
ATOM 1212 C CA . ILE A 1 153 ? -6.678 -4.776 26.430 1.00 37.72 153 ILE A CA 1
ATOM 1213 C C . ILE A 1 153 ? -7.339 -3.437 26.796 1.00 37.72 153 ILE A C 1
ATOM 1215 O O . ILE A 1 153 ? -7.893 -2.730 25.946 1.00 37.72 153 ILE A O 1
ATOM 1219 N N . GLU A 1 154 ? -7.361 -3.103 28.087 1.00 37.47 154 GLU A N 1
ATOM 1220 C CA . GLU A 1 154 ? -7.583 -1.720 28.522 1.00 37.47 154 GLU A CA 1
ATOM 1221 C C . GLU A 1 154 ? -6.403 -0.859 28.042 1.00 37.47 154 GLU A C 1
ATOM 122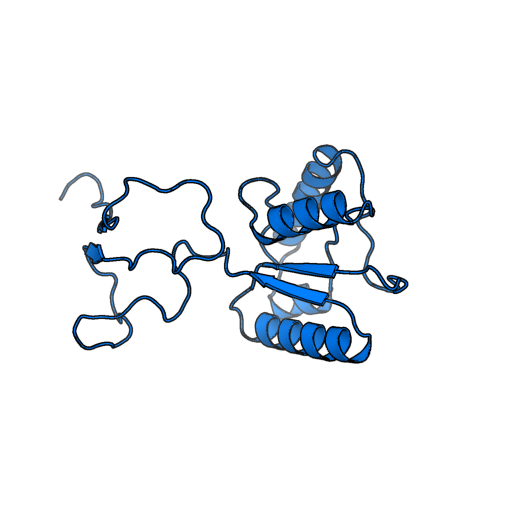3 O O . GLU A 1 154 ? -5.286 -1.355 27.949 1.00 37.47 154 GLU A O 1
ATOM 1228 N N . GLY A 1 155 ? -6.677 0.391 27.642 1.00 45.59 155 GLY A N 1
ATOM 1229 C CA . GLY A 1 155 ? -5.833 1.221 26.766 1.00 45.59 155 GLY A CA 1
ATOM 1230 C C . GLY A 1 155 ? -4.316 1.044 26.908 1.00 45.59 155 GLY A C 1
ATOM 1231 O O . GLY A 1 155 ? -3.769 1.137 28.001 1.00 45.59 155 GLY A O 1
ATOM 1232 N N . PHE A 1 156 ? -3.630 0.833 25.782 1.00 49.06 156 PHE A N 1
ATOM 1233 C CA . PHE A 1 156 ? -2.179 0.698 25.783 1.00 49.06 156 PHE A CA 1
ATOM 1234 C C . PHE A 1 156 ? -1.501 2.070 25.822 1.00 49.06 156 PHE A C 1
ATOM 1236 O O . PHE A 1 156 ? -1.855 2.998 25.089 1.00 49.06 156 PHE A O 1
ATOM 1243 N N . THR A 1 157 ? -0.494 2.159 26.676 1.00 50.41 157 THR A N 1
ATOM 1244 C CA . THR A 1 157 ? 0.387 3.305 26.816 1.00 50.41 157 THR A CA 1
ATOM 1245 C C . THR A 1 157 ? 1.649 3.063 25.982 1.00 50.41 157 THR A C 1
ATOM 1247 O O . THR A 1 157 ? 2.370 2.095 26.220 1.00 50.41 157 THR A O 1
ATOM 1250 N N . VAL A 1 158 ? 1.975 3.972 25.059 1.00 56.16 158 VAL A N 1
ATOM 1251 C CA . VAL A 1 158 ? 3.289 3.975 24.394 1.00 56.16 158 VAL A CA 1
ATOM 1252 C C . VAL A 1 158 ? 4.222 4.902 25.171 1.00 56.16 158 VAL A C 1
ATOM 1254 O O . VAL A 1 158 ? 3.930 6.092 25.296 1.00 56.16 158 VAL A O 1
ATOM 1257 N N . ARG A 1 159 ? 5.332 4.357 25.687 1.00 54.53 159 ARG A N 1
ATOM 1258 C CA . ARG A 1 159 ? 6.376 5.122 26.385 1.00 54.53 159 ARG A CA 1
ATOM 1259 C C . ARG A 1 159 ? 7.591 5.341 25.506 1.00 54.53 159 ARG A C 1
ATOM 1261 O O . ARG A 1 159 ? 7.989 4.455 24.749 1.00 54.53 159 ARG A O 1
ATOM 1268 N N . ARG A 1 160 ? 8.226 6.498 25.662 1.00 52.62 160 ARG A N 1
ATOM 1269 C CA . ARG A 1 160 ? 9.549 6.752 25.093 1.00 52.62 160 ARG A CA 1
ATOM 1270 C C . ARG A 1 160 ? 10.566 5.789 25.722 1.00 52.62 160 ARG A C 1
ATOM 1272 O O . ARG A 1 160 ? 10.711 5.748 26.942 1.00 52.62 160 ARG A O 1
ATOM 1279 N N . CYS A 1 161 ? 1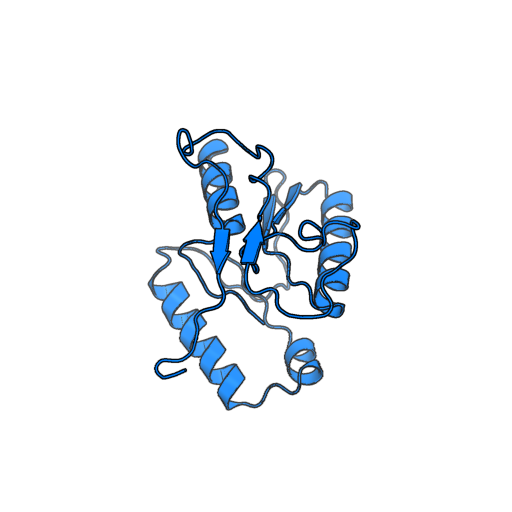1.290 5.019 24.906 1.00 46.03 161 CYS A N 1
ATOM 1280 C CA . CYS A 1 161 ? 12.460 4.287 25.395 1.00 46.03 161 CYS A CA 1
ATOM 1281 C C . CYS A 1 161 ? 13.535 5.304 25.790 1.00 46.03 161 CYS A C 1
ATOM 1283 O O . CYS A 1 161 ? 14.050 6.016 24.925 1.00 46.03 161 CYS A O 1
ATOM 1285 N N . LYS A 1 162 ? 13.874 5.371 27.083 1.00 46.66 162 LYS A N 1
ATOM 1286 C CA . LYS A 1 162 ? 15.091 6.064 27.511 1.00 46.66 162 LYS A CA 1
ATOM 1287 C C . LYS A 1 162 ? 16.310 5.316 26.954 1.00 46.66 162 LYS A C 1
ATOM 1289 O O . LYS A 1 162 ? 16.309 4.081 26.976 1.00 46.66 162 LYS A O 1
ATOM 1294 N N . PRO A 1 163 ? 17.329 6.024 26.443 1.00 39.28 163 PRO A N 1
ATOM 1295 C CA . PRO A 1 163 ? 18.601 5.390 26.130 1.00 39.28 163 PRO A CA 1
ATOM 1296 C C . PRO A 1 163 ? 19.185 4.768 27.412 1.00 39.28 163 PRO A C 1
ATOM 1298 O O . PRO A 1 163 ? 18.956 5.291 28.505 1.00 39.28 163 PRO A O 1
ATOM 1301 N N . PRO A 1 164 ? 19.904 3.639 27.321 1.00 42.38 164 PRO A N 1
ATOM 1302 C CA . PRO A 1 164 ? 20.541 3.057 28.494 1.00 42.38 164 PRO A CA 1
ATOM 1303 C C . PRO A 1 164 ? 21.609 4.023 29.035 1.00 42.38 164 PRO A C 1
ATOM 1305 O O . PRO A 1 164 ? 22.619 4.238 28.369 1.00 42.38 164 PRO A O 1
ATOM 1308 N N . GLY A 1 165 ? 21.383 4.587 30.231 1.00 59.38 165 GLY A N 1
ATOM 1309 C CA . GLY A 1 165 ? 22.385 5.363 30.979 1.00 59.38 165 GLY A CA 1
ATOM 1310 C C . GLY A 1 165 ? 22.050 6.817 31.356 1.00 59.38 165 GLY A C 1
ATOM 1311 O O . GLY A 1 165 ? 22.983 7.611 31.430 1.00 59.38 165 GLY A O 1
ATOM 1312 N N . GLU A 1 166 ? 20.784 7.169 31.613 1.00 39.12 166 GLU A N 1
ATOM 1313 C CA . GLU A 1 166 ? 20.386 8.436 32.273 1.00 39.12 166 GLU A CA 1
ATOM 1314 C C . GLU A 1 166 ? 19.702 8.203 33.622 1.00 39.12 166 GLU A C 1
ATOM 1316 O O . GLU A 1 166 ? 18.762 7.370 33.668 1.00 39.12 166 GLU A O 1
#

pLDDT: mean 76.01, std 19.49, range [31.17, 95.56]

=== Feature glossary ===
Feature key, reading from the visual/contextual features back to the raw sequence:

Rendered structure images. Six rendered views show the 3D structure from the faces of a cube — i.e. along ±x, ±y, ±z. Rendering representation is drawn randomly per protein from cartoon (secondary-structure ribbons), sticks (backbone bonds), or molecular surface; coloring is either N→C rainbow (blue at the N-terminus through red at the C-terminus) or one color per chain.

Contact-map, Ramachandran, and PAE plots. The contact map is a binary N×N matrix image: pixel (i, j) is dark where Cα_i and Cα_j are within 8 Å and |i−j|>4. Because the |i−j|>4 filter removes local helical contacts, off-diagonal stripes parallel to the main diagonal indicate parallel β-sheets; stripes perpendicular to it indicate antiparallel β-sheets. The Ramachandran plot scatters every residue's (φ, ψ) pair against the sterically allowed regions. The PAE heatmap renders the predicted-aligned-error matrix.

InterPro / GO / CATH / organism. Database cross-references. InterPro integrates a dozen domain/family signature databases into unified entries with residue-range hits. GO terms attach function/process/location labels with evidence codes. CATH codes position the fold in a four-level structural taxonomy. Organism is the NCBI-taxonomy species name.

Nearest PDB structures. The Foldseek neighbor list gives the closest experimentally determined structures in the PDB, ranked by structural alignment. TM-score near 1 means near-identical fold; near 0.3 means only rough topology match. This is how one finds what a novel AlphaFold prediction most resembles in the solved-structure universe.

Predicted aligned error. PAE(i, j) answers: if I align the predicted and true structures on residue i, how far off (in Å) do I expect residue j to be? A block-diagonal PAE matrix with low values on the blocks and high values off-diagonal is the signature of a multi-domain protein with confidently predicted domains but uncertain inter-domain orientation.

Solvent-accessible surface area. Accessible surface area quantifies burial. A residue with SASA near zero is packed into the hydrophobic core; one with SASA >100 Å² sits on the surface. Computed here via the Shrake–Rupley numerical algorithm with a 1.4 Å probe.

B-factor. B-factor (Debye–Waller factor) reflects atomic displacement in the crystal lattice. It is an experimental observable (units Å²), not a prediction; low values mean the atom is pinned down, high values mean it moves or is heterogeneous across the crystal.

pLDDT. For AlphaFold models, the B-factor field carries pLDDT — the model's own estimate of local accuracy on a 0–100 scale. Regions with pLDDT<50 should be treated as essentially unmodeled; they often correspond to intrinsically disordered segments.

Backbone torsions (φ/ψ). φ (phi) and ψ (psi) are the two rotatable backbone dihedrals per residue: φ is the C(i-1)–N–Cα–C torsion, ψ is the N–Cα–C–N(i+1) torsion, both in degrees on (−180°, 180°]. α-helical residues cluster near (−60°, −45°); β-strand residues near (−120°, +130°). A Ramachandran plot is simply a scatter of (φ, ψ) for every residue.

Radius of gyration, Cα contacts, bounding box. Radius of gyration (Rg) is the root-mean-square distance of Cα atoms from their centroid — a single number for overall size and compactness. A globular domain of N residues has Rg ≈ 2.2·N^0.38 Å; an extended or disordered chain has a much larger Rg. The Cα contact count is the number of residue pairs whose Cα atoms are within 8 Å and are more than four positions apart in sequence — a standard proxy for tertiary packing density. The bounding box is the smallest axis-aligned box enclosing all Cα atoms.

Secondary structure (3-state, P-SEA). Three-state secondary structure (P-SEA) collapses the eight DSSP classes into helix (a), strand (b), and coil (c). P-SEA assigns these from Cα geometry alone — distances and angles — without requiring backbone oxygens, so it works on any Cα trace.

Secondary structure (8-state, DSSP). DSSP 8-state secondary structure assigns each residue one of H (α-helix), G (3₁₀-helix), I (π-helix), E (extended β-strand), B (isolated β-bridge), T (hydrogen-bonded turn), S (bend), or '-' (coil). The assignment is computed from backbone hydrogen-bond geometry via the Kabsch–Sander algorithm.

Foldseek 3Di. A 3Di character summarizes, for each residue, the relative orientation of the Cα frame of its nearest spatial neighbor. Because it encodes fold topology rather than chemistry, 3Di alignments detect remote structural similarity that sequence alignment misses.

mmCIF coordinates. The mmCIF block holds the 3D Cartesian coordinates of each backbone atom (N, Cα, C, O) in ångströms. mmCIF is the PDB's canonical archive format — a tagged-loop text representation of the atomic model.

Sequence. Sequence gives the chain of amino acids in standard one-letter code (A=alanine, C=cysteine, …, Y=tyrosine), read N→C. It is the only feature that is directly encoded by the gene; all structural features are derived from the folded form of this sequence.